Protein AF-X1BVT9-F1 (afdb_monomer_lite)

InterPro domains:
  IPR006099 Methylmalonyl-CoA mutase, alpha/beta chain, catalytic [PF01642] (1-110)
  IPR016176 Cobalamin (vitamin B12)-dependent enzyme, catalytic [SSF51703] (1-109)

pLDDT: mean 88.83, std 12.56, range [40.78, 98.69]

Radius of gyration: 24.63 Å; chains: 1; bounding box: 48×67×48 Å

Sequence (130 aa):
TEESVRLSLRTQQVIAFESGITDVVDPLGGSYYIEYLTSQLEKKALEYIEKIDKMGGITKAIETAFIQREIQNNAYNDQLKIENGVNSIIGVNKYCIDEECKVDTFKHDIGEEERIMVGLINNNRIELFL

Secondary structure (DSSP, 8-state):
-HHHHHHHHHHHHHHHHTS-TTSSS-TTTT-HHHHHHHHHHHHHHHHHHHHHHHTTHHHHHHHTTHHHHHHHHHHHHHHHHHHTTSS--BTTTBS---S-----PPPP-HHHHHHHHHHHHHHHHHTT--

Foldseek 3Di:
DVVVVVVVVVVVVCVVPPVCPPVDDPPCPPVPVVVVVVVVVVVVVVVVQVVQVVCVHDVSCVVVCVVVVVVVVVVVVVVVCPVVVVDDDDCPNPVPDPDDDDDDDDDDDPVVVVVVVVVVVVVVVVVVPD

Organism: NCBI:txid412755

Structure (mmCIF, N/CA/C/O backbone):
data_AF-X1BVT9-F1
#
_entry.id   AF-X1BVT9-F1
#
loop_
_atom_site.group_PDB
_atom_site.id
_atom_site.type_symbol
_atom_site.label_atom_id
_atom_site.label_alt_id
_atom_site.label_comp_id
_atom_site.label_asym_id
_atom_site.label_entity_id
_atom_site.label_seq_id
_atom_site.pdbx_PDB_ins_code
_atom_site.Cartn_x
_atom_site.Cartn_y
_atom_site.Cartn_z
_atom_site.occupancy
_atom_site.B_iso_or_equiv
_atom_site.auth_seq_id
_atom_site.auth_comp_id
_atom_site.auth_asym_id
_atom_site.auth_atom_id
_atom_site.pdbx_PDB_model_num
ATOM 1 N N . THR A 1 1 ? 21.386 4.399 -8.100 1.00 86.06 1 THR A N 1
ATOM 2 C CA . THR A 1 1 ? 22.325 5.219 -8.901 1.00 86.06 1 THR A CA 1
ATOM 3 C C . THR A 1 1 ? 21.546 6.004 -9.941 1.00 86.06 1 THR A C 1
ATOM 5 O O . THR A 1 1 ? 20.338 5.799 -10.041 1.00 86.06 1 THR A O 1
ATOM 8 N N . GLU A 1 2 ? 22.187 6.892 -10.710 1.00 86.62 2 GLU A N 1
ATOM 9 C CA . GLU A 1 2 ? 21.522 7.570 -11.839 1.00 86.62 2 GLU A CA 1
ATOM 10 C C . GLU A 1 2 ? 20.909 6.550 -12.816 1.00 86.62 2 GLU A C 1
ATOM 12 O O . GLU A 1 2 ? 19.792 6.733 -13.293 1.00 86.62 2 GLU A O 1
ATOM 17 N N . GLU A 1 3 ? 21.587 5.419 -13.033 1.00 89.06 3 GLU A N 1
ATOM 18 C CA . GLU A 1 3 ? 21.076 4.318 -13.852 1.00 89.06 3 GLU A CA 1
ATOM 19 C C . GLU A 1 3 ? 19.804 3.686 -13.275 1.00 89.06 3 GLU A C 1
ATOM 21 O O . GLU A 1 3 ? 18.837 3.502 -14.014 1.00 89.06 3 GLU A O 1
ATOM 26 N N . SER A 1 4 ? 19.746 3.415 -11.963 1.00 90.19 4 SER A N 1
ATOM 27 C CA . SER A 1 4 ? 18.526 2.891 -11.322 1.00 90.19 4 SER A CA 1
ATOM 28 C C . SER A 1 4 ? 17.352 3.866 -11.451 1.00 90.19 4 SER A C 1
ATOM 30 O O . SER A 1 4 ? 16.231 3.449 -11.731 1.00 90.19 4 SER A O 1
ATOM 32 N N . VAL A 1 5 ? 17.605 5.169 -11.276 1.00 91.12 5 VAL A N 1
ATOM 33 C CA . VAL A 1 5 ? 16.574 6.209 -11.434 1.00 91.12 5 VAL A CA 1
ATOM 34 C C . VAL A 1 5 ? 16.082 6.249 -12.878 1.00 91.12 5 VAL A C 1
ATOM 36 O O . VAL A 1 5 ? 14.875 6.262 -13.126 1.00 91.12 5 VAL A O 1
ATOM 39 N N . ARG A 1 6 ? 17.008 6.209 -13.841 1.00 93.62 6 ARG A N 1
ATOM 40 C CA . ARG A 1 6 ? 16.687 6.180 -15.269 1.00 93.62 6 ARG A CA 1
ATOM 41 C C . ARG A 1 6 ? 15.847 4.957 -15.629 1.00 93.62 6 ARG A C 1
ATOM 43 O O . ARG A 1 6 ? 14.866 5.114 -16.348 1.00 93.62 6 ARG A O 1
ATOM 50 N N . LEU A 1 7 ? 16.187 3.774 -15.114 1.00 95.38 7 LEU A N 1
ATOM 51 C CA . LEU A 1 7 ? 15.416 2.549 -15.333 1.00 95.38 7 LEU A CA 1
ATOM 52 C C . LEU A 1 7 ? 13.981 2.689 -14.808 1.00 95.38 7 LEU A C 1
ATOM 54 O O . LEU A 1 7 ? 13.038 2.454 -15.560 1.00 95.38 7 LEU A O 1
ATOM 58 N N . SER A 1 8 ? 13.807 3.154 -13.569 1.00 95.25 8 SER A N 1
ATOM 59 C CA . SER A 1 8 ? 12.480 3.398 -12.987 1.00 95.25 8 SER A CA 1
ATOM 60 C C . SER A 1 8 ? 11.649 4.386 -13.811 1.00 95.25 8 SER A C 1
ATOM 62 O O . SER A 1 8 ? 10.453 4.171 -14.012 1.00 95.25 8 SER A O 1
ATOM 64 N N . LEU A 1 9 ? 12.275 5.445 -14.338 1.00 97.56 9 LEU A N 1
ATOM 65 C CA . LEU A 1 9 ? 11.613 6.395 -15.237 1.00 97.56 9 LEU A CA 1
ATOM 66 C C . LEU A 1 9 ? 11.210 5.751 -16.568 1.00 97.56 9 LEU A C 1
ATOM 68 O O . LEU A 1 9 ? 10.110 6.013 -17.053 1.00 97.56 9 LEU A O 1
ATOM 72 N N . ARG A 1 10 ? 12.059 4.897 -17.157 1.00 97.62 10 ARG A N 1
ATOM 73 C CA . ARG A 1 10 ? 11.712 4.176 -18.394 1.00 97.62 10 ARG A CA 1
ATOM 74 C C . ARG A 1 10 ? 10.514 3.257 -18.194 1.00 97.62 10 ARG A C 1
ATOM 76 O O . ARG A 1 10 ? 9.637 3.262 -19.049 1.00 97.62 10 ARG A O 1
ATOM 83 N N . THR A 1 11 ? 10.411 2.566 -17.060 1.00 97.81 11 THR A N 1
ATOM 84 C CA . THR A 1 11 ? 9.227 1.748 -16.745 1.00 97.81 11 THR A CA 1
ATOM 85 C C . THR A 1 11 ? 7.937 2.568 -16.819 1.00 97.81 11 THR A C 1
ATOM 87 O O . THR A 1 11 ? 6.977 2.146 -17.458 1.00 97.81 11 THR A O 1
ATOM 90 N N . GLN A 1 12 ? 7.923 3.770 -16.234 1.00 97.31 12 GLN A N 1
ATOM 91 C CA . GLN A 1 12 ? 6.750 4.651 -16.282 1.00 97.31 12 GLN A CA 1
ATOM 92 C C . GLN A 1 12 ? 6.446 5.143 -17.702 1.00 97.31 12 GLN A C 1
ATOM 94 O O . GLN A 1 12 ? 5.286 5.218 -18.094 1.00 97.31 12 GLN A O 1
ATOM 99 N N . GLN A 1 13 ? 7.475 5.447 -18.496 1.00 97.50 13 GLN A N 1
ATOM 100 C CA . GLN A 1 13 ? 7.301 5.902 -19.878 1.00 97.50 13 GLN A CA 1
ATOM 101 C C . GLN A 1 13 ? 6.760 4.809 -20.797 1.00 97.50 13 GLN A C 1
ATOM 103 O O . GLN A 1 13 ? 5.884 5.095 -21.607 1.00 97.50 13 GLN A O 1
ATOM 108 N N . VAL A 1 14 ? 7.228 3.569 -20.645 1.00 97.94 14 VAL A N 1
ATOM 109 C CA . VAL A 1 14 ? 6.693 2.423 -21.393 1.00 97.94 14 VAL A CA 1
ATOM 110 C C . VAL A 1 14 ? 5.213 2.231 -21.061 1.00 97.94 14 VAL A C 1
ATOM 112 O O . VAL A 1 14 ? 4.386 2.112 -21.963 1.00 97.94 14 VAL A O 1
ATOM 115 N N . ILE A 1 15 ? 4.842 2.287 -19.775 1.00 96.69 15 ILE A N 1
ATOM 116 C CA . ILE A 1 15 ? 3.429 2.231 -19.373 1.00 96.69 15 ILE A CA 1
ATOM 117 C C . ILE A 1 15 ? 2.645 3.390 -20.009 1.00 96.69 15 ILE A C 1
ATOM 119 O O . ILE A 1 15 ? 1.590 3.159 -20.591 1.00 96.69 15 ILE A O 1
ATOM 123 N N . ALA A 1 16 ? 3.161 4.616 -19.953 1.00 95.88 16 ALA A N 1
ATOM 124 C CA . ALA A 1 16 ? 2.435 5.800 -20.406 1.00 95.88 16 ALA A CA 1
ATOM 125 C C . ALA A 1 16 ? 2.267 5.904 -21.932 1.00 95.88 16 ALA A C 1
ATOM 127 O O . ALA A 1 16 ? 1.219 6.366 -22.382 1.00 95.88 16 ALA A O 1
ATOM 128 N N . PHE A 1 17 ? 3.284 5.519 -22.709 1.00 96.75 17 PHE A N 1
ATOM 129 C CA . PHE A 1 17 ? 3.354 5.804 -24.149 1.00 96.75 17 PHE A CA 1
ATOM 130 C C . PHE A 1 17 ? 3.326 4.565 -25.046 1.00 96.75 17 PHE A C 1
ATOM 132 O O . PHE A 1 17 ? 3.031 4.700 -26.229 1.00 96.75 17 PHE A O 1
ATOM 139 N N . GLU A 1 18 ? 3.632 3.376 -24.520 1.00 96.38 18 GLU A N 1
ATOM 140 C CA . GLU A 1 18 ? 3.737 2.155 -25.334 1.00 96.38 18 GLU A CA 1
ATOM 141 C C . GLU A 1 18 ? 2.666 1.112 -24.990 1.00 96.38 18 GLU A C 1
ATOM 143 O O . GLU A 1 18 ? 2.315 0.300 -25.842 1.00 96.38 18 GLU A O 1
ATOM 148 N N . SER A 1 19 ? 2.118 1.122 -23.769 1.00 95.69 19 SER A N 1
ATOM 149 C CA . SER A 1 19 ? 1.167 0.085 -23.335 1.00 95.69 19 SER A CA 1
ATOM 150 C C . SER A 1 19 ? -0.275 0.273 -23.832 1.00 95.69 19 SER A C 1
ATOM 152 O O . SER A 1 19 ? -1.056 -0.6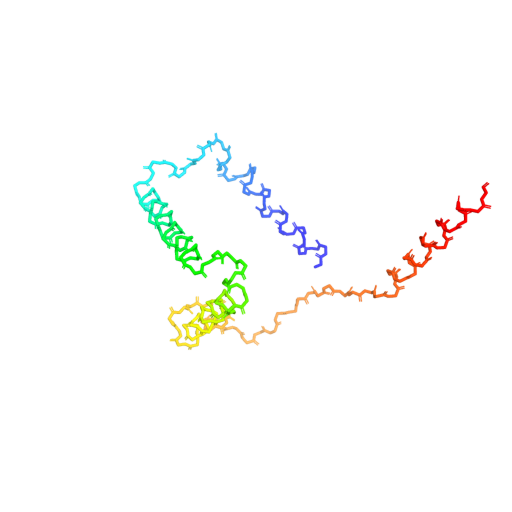74 -23.775 1.00 95.69 19 SER A O 1
ATOM 154 N N . GLY A 1 20 ? -0.648 1.483 -24.273 1.00 93.69 20 GLY A N 1
ATOM 155 C CA . GLY A 1 20 ? -2.023 1.841 -24.663 1.00 93.69 20 GLY A CA 1
ATOM 156 C C . GLY A 1 20 ? -3.016 1.972 -23.497 1.00 93.69 20 GLY A C 1
ATOM 157 O O . GLY A 1 20 ? -4.181 2.295 -23.708 1.00 93.69 20 GLY A O 1
ATOM 158 N N . ILE A 1 21 ? -2.585 1.758 -22.243 1.00 95.19 21 ILE A N 1
ATOM 159 C CA . ILE A 1 21 ? -3.473 1.822 -21.066 1.00 95.19 21 ILE A CA 1
ATOM 160 C C . ILE A 1 21 ? -4.051 3.226 -20.818 1.00 95.19 21 ILE A C 1
ATOM 162 O O . ILE A 1 21 ? -5.057 3.372 -20.132 1.00 95.19 21 ILE A O 1
ATOM 166 N N . THR A 1 22 ? -3.405 4.258 -21.359 1.00 95.50 22 THR A N 1
ATOM 167 C CA . THR A 1 22 ? -3.769 5.672 -21.207 1.00 95.50 22 THR A CA 1
ATOM 168 C C . THR A 1 22 ? -4.794 6.149 -22.239 1.00 95.50 22 THR A C 1
ATOM 170 O O . THR A 1 22 ? -5.302 7.262 -22.104 1.00 95.50 22 THR A O 1
ATOM 173 N N . ASP A 1 23 ? -5.142 5.319 -23.229 1.00 96.38 23 ASP A N 1
ATOM 174 C CA . ASP A 1 23 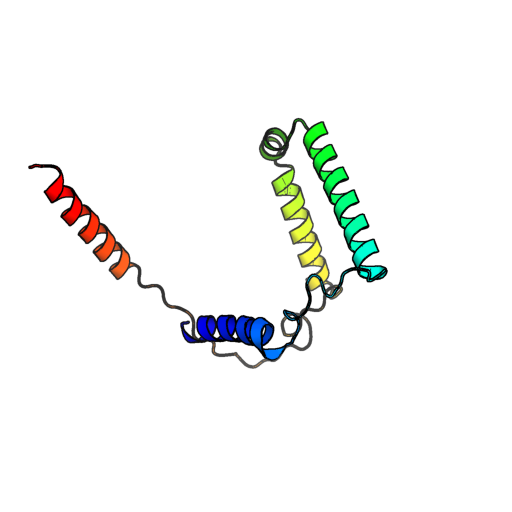? -6.073 5.678 -24.309 1.00 96.38 23 ASP A CA 1
ATOM 175 C C . ASP A 1 23 ? -7.537 5.750 -23.837 1.00 96.38 23 ASP A C 1
ATOM 177 O O . ASP A 1 23 ? -8.380 6.375 -24.486 1.00 96.38 23 ASP A O 1
ATOM 181 N N . VAL A 1 24 ? -7.855 5.114 -22.704 1.00 95.38 24 VAL A N 1
ATOM 182 C CA . VAL A 1 24 ? -9.200 5.057 -22.118 1.00 95.38 24 VAL A CA 1
ATOM 183 C C . VAL A 1 24 ? -9.133 5.389 -20.630 1.00 95.38 24 VAL A C 1
ATOM 185 O O . VAL A 1 24 ? -8.234 4.953 -19.914 1.00 95.38 24 VAL A O 1
ATOM 188 N N . VAL A 1 25 ? -10.115 6.152 -20.151 1.00 94.19 25 VAL A N 1
ATOM 189 C CA . VAL A 1 25 ? -10.272 6.440 -18.721 1.00 94.19 25 VAL A CA 1
ATOM 190 C C . VAL A 1 25 ? -10.882 5.227 -18.022 1.00 94.19 25 VAL A C 1
ATOM 192 O O . VAL A 1 25 ? -11.913 4.731 -18.459 1.00 94.19 25 VAL A O 1
ATOM 195 N N . ASP A 1 26 ? -10.252 4.796 -16.928 1.00 95.94 26 ASP A N 1
ATOM 196 C CA . ASP A 1 26 ? -10.647 3.636 -16.117 1.00 95.94 26 ASP A CA 1
ATOM 197 C C . ASP A 1 26 ? -10.874 2.343 -16.933 1.00 95.94 26 ASP A C 1
ATOM 199 O O . ASP A 1 26 ? -11.991 1.835 -17.035 1.00 95.94 26 ASP A O 1
ATOM 203 N N . PRO A 1 27 ? -9.808 1.766 -17.519 1.00 94.88 27 PRO A N 1
ATOM 204 C CA . PRO A 1 27 ? -9.915 0.575 -18.365 1.00 94.88 27 PRO A CA 1
ATOM 205 C C . PRO A 1 27 ? -10.392 -0.682 -17.616 1.00 94.88 27 PRO A C 1
ATOM 207 O O . PRO A 1 27 ? -10.694 -1.691 -18.252 1.00 94.88 27 PRO A O 1
ATOM 210 N N . LEU A 1 28 ? -10.432 -0.651 -16.278 1.00 96.38 28 LEU A N 1
ATOM 211 C CA . LEU A 1 28 ? -10.915 -1.752 -15.443 1.00 96.38 28 LEU A CA 1
ATOM 212 C C . LEU A 1 28 ? -12.376 -1.569 -15.000 1.00 96.38 28 LEU A C 1
ATOM 214 O O . LEU A 1 28 ? -12.954 -2.515 -14.455 1.00 96.38 28 LEU A O 1
ATOM 218 N N . GLY A 1 29 ? -12.967 -0.397 -15.248 1.00 94.88 29 GLY A N 1
ATOM 219 C CA . GLY A 1 29 ? -14.342 -0.072 -14.885 1.00 94.88 29 GLY A CA 1
ATOM 220 C C . GLY A 1 29 ? -15.352 -1.037 -15.507 1.00 94.88 29 GLY A C 1
ATOM 221 O O . GLY A 1 29 ? -15.235 -1.454 -16.664 1.00 94.88 29 GLY A O 1
ATOM 222 N N . GLY A 1 30 ? -16.346 -1.442 -14.718 1.00 95.12 30 GLY A N 1
ATOM 223 C CA . GLY A 1 30 ? -17.358 -2.419 -15.129 1.00 95.12 30 GLY A CA 1
ATOM 224 C C . GLY A 1 30 ? -16.898 -3.883 -15.092 1.00 95.12 30 GLY A C 1
ATOM 225 O O . GLY A 1 30 ? -17.717 -4.784 -15.299 1.00 95.12 30 GLY A O 1
ATOM 226 N N . SER A 1 31 ? -15.628 -4.166 -14.782 1.00 98.12 31 SER A N 1
ATOM 227 C CA . SER A 1 31 ? -15.178 -5.529 -14.488 1.00 98.12 31 SER A CA 1
ATOM 228 C C . SER A 1 31 ? -15.849 -6.038 -13.217 1.00 98.12 31 SER A C 1
ATOM 230 O O . SER A 1 31 ? -15.526 -5.595 -12.120 1.00 98.12 31 SER A O 1
ATOM 232 N N . TYR A 1 32 ? -16.735 -7.030 -13.342 1.00 97.69 32 TYR A N 1
ATOM 233 C CA . TYR A 1 32 ? -17.473 -7.587 -12.201 1.00 97.69 32 TYR A CA 1
ATOM 234 C C . TYR A 1 32 ? -16.572 -7.941 -11.005 1.00 97.69 32 TYR A C 1
ATOM 236 O O . TYR A 1 32 ? -16.923 -7.678 -9.857 1.00 97.69 32 TYR A O 1
ATOM 244 N N . TYR A 1 33 ? -15.397 -8.521 -11.268 1.00 98.19 33 TYR A N 1
ATOM 245 C CA . TYR A 1 33 ? -14.466 -8.910 -10.212 1.00 98.19 33 TYR A CA 1
ATOM 246 C C . TYR A 1 33 ? -13.799 -7.706 -9.542 1.00 98.19 33 TYR A C 1
ATOM 248 O O . TYR A 1 33 ? -13.734 -7.661 -8.315 1.00 98.19 33 TYR A O 1
ATOM 256 N N . ILE A 1 34 ? -13.326 -6.730 -10.324 1.00 98.06 34 ILE A N 1
ATOM 257 C CA . ILE A 1 34 ? -12.672 -5.537 -9.771 1.00 98.06 34 ILE A CA 1
ATOM 258 C C . ILE A 1 34 ? -13.687 -4.683 -9.020 1.00 98.06 34 ILE A C 1
ATOM 260 O O . ILE A 1 34 ? -13.413 -4.302 -7.891 1.00 98.06 34 ILE A O 1
ATOM 264 N N . GLU A 1 35 ? -14.883 -4.482 -9.571 1.00 98.19 35 GLU A N 1
ATOM 265 C CA . GLU A 1 35 ? -15.969 -3.757 -8.902 1.00 98.19 35 GLU A CA 1
ATOM 266 C C . GLU A 1 35 ? -16.340 -4.409 -7.565 1.00 98.19 35 GLU A C 1
ATOM 268 O O . GLU A 1 35 ? -16.420 -3.741 -6.532 1.00 98.19 35 GLU A O 1
ATOM 273 N N . TYR A 1 36 ? -16.479 -5.739 -7.547 1.00 98.25 36 TYR A N 1
ATOM 274 C CA . TYR A 1 36 ? -16.721 -6.477 -6.311 1.00 98.25 36 TYR A CA 1
ATOM 275 C C . TYR A 1 36 ? -15.601 -6.258 -5.284 1.00 98.25 36 TYR A C 1
ATOM 277 O O . TYR A 1 36 ? -15.886 -5.968 -4.119 1.00 98.25 36 TYR A O 1
ATOM 285 N N . LEU A 1 37 ? -14.334 -6.375 -5.695 1.00 98.38 37 LEU A N 1
ATOM 286 C CA . LEU A 1 37 ? -13.194 -6.143 -4.806 1.00 98.38 37 LEU A CA 1
ATOM 287 C C . LEU A 1 37 ? -13.149 -4.701 -4.290 1.00 98.38 37 LEU A C 1
ATOM 289 O O . LEU A 1 37 ? -12.897 -4.505 -3.100 1.00 98.38 37 LEU A O 1
ATOM 293 N N . THR A 1 38 ? -13.443 -3.718 -5.142 1.00 98.19 38 THR A N 1
ATOM 294 C CA . THR A 1 38 ? -13.525 -2.300 -4.779 1.00 98.19 38 THR A CA 1
ATOM 295 C C . THR A 1 38 ? -14.580 -2.082 -3.699 1.00 98.19 38 THR A C 1
ATOM 297 O O . THR A 1 38 ?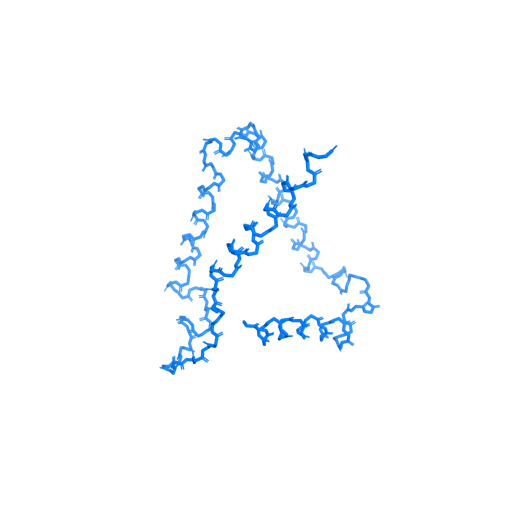 -14.261 -1.534 -2.643 1.00 98.19 38 THR A O 1
ATOM 300 N N . SER A 1 39 ? -15.799 -2.606 -3.880 1.00 98.38 39 SER A N 1
ATOM 301 C CA . SER A 1 39 ? -16.853 -2.504 -2.860 1.00 98.38 39 SER A CA 1
ATOM 302 C C . SER A 1 39 ? -16.486 -3.216 -1.552 1.00 98.38 39 SER A C 1
ATOM 304 O O . SER A 1 39 ? -16.804 -2.734 -0.463 1.00 98.38 39 SER A O 1
ATOM 306 N N . GLN A 1 40 ? -15.811 -4.371 -1.616 1.00 98.56 40 GLN A N 1
ATOM 307 C CA . GLN A 1 40 ? -15.358 -5.065 -0.404 1.00 98.56 40 GLN A CA 1
ATOM 308 C C . GLN A 1 40 ? -14.266 -4.287 0.338 1.00 98.56 40 GLN A C 1
ATOM 310 O O . GLN A 1 40 ? -14.264 -4.273 1.572 1.00 98.56 40 GLN A O 1
ATOM 315 N N . LEU A 1 41 ? -13.337 -3.664 -0.389 1.00 98.38 41 LEU A N 1
ATOM 316 C CA . LEU A 1 41 ? -12.281 -2.843 0.193 1.00 98.38 41 LEU A CA 1
ATOM 317 C C . LEU A 1 41 ? -12.869 -1.598 0.866 1.00 98.38 41 LEU A C 1
ATOM 319 O O . LEU A 1 41 ? -12.538 -1.334 2.020 1.00 98.38 41 LEU A O 1
ATOM 323 N N . GLU A 1 42 ? -13.777 -0.894 0.185 1.00 98.56 42 GLU A N 1
ATOM 324 C CA . GLU A 1 42 ? -14.487 0.272 0.724 1.00 98.56 42 GLU A CA 1
ATOM 325 C C . GLU A 1 42 ? -15.221 -0.079 2.021 1.00 98.56 42 GLU A C 1
ATOM 327 O O . GLU A 1 42 ? -15.004 0.562 3.051 1.00 98.56 42 GLU A O 1
ATOM 332 N N . LYS A 1 43 ? -16.026 -1.149 2.006 1.00 98.69 43 LYS A N 1
ATOM 333 C CA . LYS A 1 43 ? -16.764 -1.607 3.188 1.00 98.69 43 LYS A CA 1
ATOM 334 C C . LYS A 1 43 ? -15.833 -1.846 4.379 1.00 98.69 43 LYS A C 1
ATOM 336 O O . LYS A 1 43 ? -16.092 -1.350 5.472 1.00 98.69 43 LYS A O 1
ATOM 341 N N . LYS A 1 44 ? -14.735 -2.578 4.170 1.00 98.38 44 LYS A N 1
ATOM 342 C CA . LYS A 1 44 ? -13.761 -2.877 5.232 1.00 98.38 44 LYS A CA 1
ATOM 343 C C . LYS A 1 44 ? -13.043 -1.625 5.729 1.00 98.38 44 LYS A C 1
ATOM 345 O O . LYS A 1 44 ? -12.789 -1.511 6.925 1.00 98.38 44 LYS A O 1
ATOM 350 N N . ALA A 1 45 ? -12.714 -0.693 4.836 1.00 98.31 45 ALA A N 1
ATOM 351 C CA . ALA A 1 45 ? -12.095 0.571 5.213 1.00 98.31 45 ALA A CA 1
ATOM 352 C C . ALA A 1 45 ? -13.036 1.404 6.097 1.00 98.31 45 ALA A C 1
ATOM 354 O O . ALA A 1 45 ? -12.611 1.879 7.149 1.00 98.31 45 ALA A O 1
ATOM 355 N N . LEU A 1 46 ? -14.318 1.510 5.730 1.00 98.38 46 LEU A N 1
ATOM 356 C CA . LEU A 1 46 ? -15.332 2.210 6.525 1.00 98.38 46 LEU A CA 1
ATOM 357 C C . LEU A 1 46 ? -15.549 1.555 7.894 1.00 98.38 46 LEU A C 1
ATOM 359 O O . LEU A 1 46 ? -15.534 2.249 8.908 1.00 98.38 46 LEU A O 1
ATOM 363 N N . GLU A 1 47 ? -15.660 0.225 7.953 1.00 98.25 47 GLU A N 1
ATOM 364 C CA . GLU A 1 47 ? -15.736 -0.517 9.222 1.00 98.25 47 GLU A CA 1
ATOM 365 C C . GLU A 1 47 ? -14.528 -0.221 10.130 1.00 98.25 47 GLU A C 1
ATOM 367 O O . GLU A 1 47 ? -14.664 -0.092 11.352 1.00 98.25 47 GLU A O 1
ATOM 372 N N . TYR A 1 48 ? -13.338 -0.091 9.541 1.00 96.25 48 TYR A N 1
ATOM 373 C CA . TYR A 1 48 ? -12.114 0.212 10.275 1.00 96.25 48 TYR A CA 1
ATOM 374 C C . TYR A 1 48 ? -12.062 1.668 10.761 1.00 96.25 48 TYR A C 1
ATOM 376 O O . TYR A 1 48 ? -11.635 1.919 11.890 1.00 96.25 48 TYR A O 1
ATOM 384 N N . ILE A 1 49 ? -12.540 2.618 9.952 1.00 97.12 49 ILE A N 1
ATOM 385 C CA . ILE A 1 49 ? -12.704 4.023 10.354 1.00 97.12 49 ILE A CA 1
ATOM 386 C C . ILE A 1 49 ? -13.678 4.114 11.532 1.00 97.12 49 ILE A C 1
ATOM 388 O O . ILE A 1 49 ? -13.326 4.668 12.571 1.00 97.12 49 ILE A O 1
ATOM 392 N N . GLU A 1 50 ? -14.843 3.467 11.444 1.00 97.94 50 GLU A N 1
ATOM 393 C CA . GLU A 1 50 ? -15.807 3.441 12.547 1.00 97.94 50 GLU A CA 1
ATOM 394 C C . GLU A 1 50 ? -15.229 2.831 13.829 1.00 97.94 50 GLU A C 1
ATOM 396 O O . GLU A 1 50 ? -15.550 3.271 14.935 1.00 97.94 50 GLU A O 1
ATOM 401 N N . LYS A 1 51 ? -14.401 1.786 13.707 1.00 96.56 51 LYS A N 1
ATOM 402 C CA . LYS A 1 51 ? -13.704 1.185 14.852 1.00 96.56 51 LYS A CA 1
ATOM 403 C C . LYS A 1 51 ? -12.807 2.217 15.535 1.00 96.56 51 LYS A C 1
ATOM 405 O O . LYS A 1 51 ? -12.849 2.320 16.758 1.00 96.56 51 LYS A O 1
ATOM 410 N N . ILE A 1 52 ? -12.035 2.985 14.765 1.00 96.56 52 ILE A N 1
ATOM 411 C CA . ILE A 1 52 ? -11.170 4.049 15.294 1.00 96.56 52 ILE A CA 1
ATOM 412 C C . ILE A 1 52 ? -12.008 5.156 15.946 1.00 96.56 52 ILE A C 1
ATOM 414 O O . ILE A 1 52 ? -11.686 5.594 17.052 1.00 96.56 52 ILE A O 1
ATOM 418 N N . ASP A 1 53 ? -13.113 5.563 15.328 1.00 97.25 53 ASP A N 1
ATOM 419 C CA . ASP A 1 53 ? -13.997 6.589 15.888 1.00 97.25 53 ASP A CA 1
ATOM 420 C C . ASP A 1 53 ? -14.606 6.146 17.225 1.00 97.25 53 ASP A C 1
ATOM 422 O O . ASP A 1 53 ? -14.573 6.894 18.205 1.00 97.25 53 ASP A O 1
ATOM 426 N N . LYS A 1 54 ? -15.052 4.886 17.326 1.00 96.75 54 LYS A N 1
ATOM 427 C CA . LYS A 1 54 ? -15.548 4.279 18.580 1.00 96.75 54 LYS A CA 1
ATOM 428 C C . LYS A 1 54 ? -14.477 4.210 19.678 1.00 96.75 54 LYS A C 1
ATOM 430 O O . LYS A 1 54 ? -14.822 4.176 20.856 1.00 96.75 54 LYS A O 1
ATOM 435 N N . MET A 1 55 ? -13.192 4.216 19.318 1.00 94.19 55 MET A N 1
ATOM 436 C CA . MET A 1 55 ? -12.066 4.275 20.261 1.00 94.19 55 MET A CA 1
ATOM 437 C C . MET A 1 55 ? -11.747 5.700 20.746 1.00 94.19 55 MET A C 1
ATOM 439 O O . MET A 1 55 ? -10.836 5.871 21.557 1.00 94.19 55 MET A O 1
ATOM 443 N N . GLY A 1 56 ? -12.483 6.716 20.283 1.00 95.06 56 GLY A N 1
ATOM 444 C CA . GLY A 1 56 ? -12.221 8.126 20.584 1.00 95.06 56 GLY A CA 1
ATOM 445 C C . GLY A 1 56 ? -11.412 8.845 19.501 1.00 95.06 56 GLY A C 1
ATOM 446 O O . GLY A 1 56 ? -10.787 9.867 19.785 1.00 95.06 56 GLY A O 1
ATOM 447 N N . GLY A 1 57 ? -11.406 8.311 18.276 1.00 96.25 57 GLY A N 1
ATOM 448 C CA . GLY A 1 57 ? -10.739 8.893 17.115 1.00 96.25 57 GLY A CA 1
ATOM 449 C C . GLY A 1 57 ? -9.248 8.559 17.012 1.00 96.25 57 GLY A C 1
ATOM 450 O O . GLY A 1 57 ? -8.651 7.901 17.871 1.00 96.25 57 GLY A O 1
ATOM 451 N N . ILE A 1 58 ? -8.624 9.040 15.931 1.00 95.25 58 ILE A N 1
ATOM 452 C CA . ILE A 1 58 ? -7.242 8.688 15.569 1.00 95.25 58 ILE A CA 1
ATOM 453 C C . ILE A 1 58 ? -6.217 9.081 16.640 1.00 95.25 58 ILE A C 1
ATOM 455 O O . ILE A 1 58 ? -5.310 8.304 16.931 1.00 95.25 58 ILE A O 1
ATOM 459 N N . THR A 1 59 ? -6.388 10.236 17.291 1.00 96.19 59 THR A N 1
ATOM 460 C CA . THR A 1 59 ? -5.497 10.680 18.373 1.00 96.19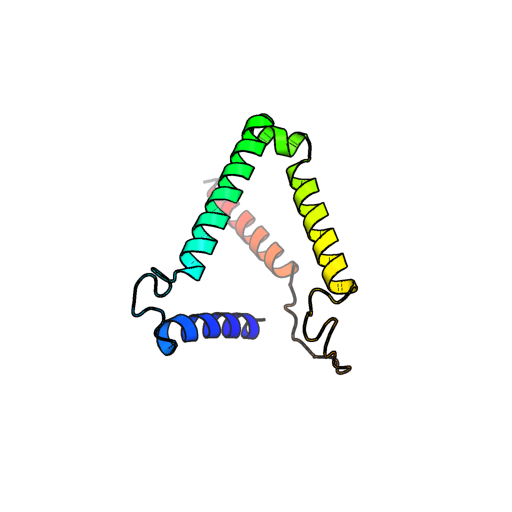 59 THR A CA 1
ATOM 461 C C . THR A 1 59 ? -5.479 9.660 19.506 1.00 96.19 59 THR A C 1
ATOM 463 O O . THR A 1 59 ? -4.407 9.245 19.947 1.00 96.19 59 THR A O 1
ATOM 466 N N . LYS A 1 60 ? -6.656 9.170 19.923 1.00 96.44 60 LYS A N 1
ATOM 467 C CA . LYS A 1 60 ? -6.743 8.188 21.006 1.00 96.44 60 LYS A CA 1
ATOM 468 C C . LYS A 1 60 ? -6.195 6.824 20.598 1.00 96.44 60 LYS A C 1
ATOM 470 O O . LYS A 1 60 ? -5.537 6.151 21.396 1.00 96.44 60 LYS A O 1
ATOM 475 N N . ALA A 1 61 ? -6.414 6.428 19.347 1.00 95.38 61 ALA A N 1
ATOM 476 C CA . ALA A 1 61 ? -5.836 5.213 18.783 1.00 95.38 61 ALA A CA 1
ATOM 477 C C . ALA A 1 61 ? -4.293 5.254 18.756 1.00 95.38 61 ALA A C 1
ATOM 479 O O . ALA A 1 61 ? -3.650 4.235 19.005 1.00 95.38 61 ALA A O 1
ATOM 480 N N . ILE A 1 62 ? -3.688 6.421 18.517 1.00 94.50 62 ILE A N 1
ATOM 481 C CA . ILE A 1 62 ? -2.229 6.602 18.584 1.00 94.50 62 ILE A CA 1
ATOM 482 C C . ILE A 1 62 ? -1.736 6.565 20.037 1.00 94.50 62 ILE A C 1
ATOM 484 O O . ILE A 1 62 ? -0.786 5.843 20.331 1.00 94.50 62 ILE A O 1
ATOM 488 N N . GLU A 1 63 ? -2.389 7.283 20.957 1.00 95.75 63 GLU A N 1
ATOM 489 C CA . GLU A 1 63 ? -2.023 7.291 22.387 1.00 95.75 63 GLU A CA 1
ATOM 490 C C . GLU A 1 63 ? -2.051 5.891 23.013 1.00 95.75 63 GLU A C 1
ATOM 492 O O . GLU A 1 63 ? -1.218 5.549 23.849 1.00 95.75 63 GLU A O 1
ATOM 497 N N . THR A 1 64 ? -3.017 5.069 22.603 1.00 95.88 64 THR A N 1
ATOM 498 C CA . THR A 1 64 ? -3.169 3.680 23.068 1.00 95.88 64 THR A CA 1
ATOM 499 C C . THR A 1 64 ? -2.269 2.690 22.319 1.00 95.88 64 THR A C 1
ATOM 501 O O . THR A 1 64 ? -2.343 1.481 22.561 1.00 95.88 64 THR A O 1
ATOM 504 N N . ALA A 1 65 ? -1.409 3.187 21.423 1.00 95.81 65 ALA A N 1
ATOM 505 C CA . ALA A 1 65 ? -0.533 2.412 20.548 1.00 95.81 65 ALA A CA 1
ATOM 506 C C . ALA A 1 65 ? -1.276 1.363 19.697 1.00 95.81 65 ALA A C 1
ATOM 508 O O . ALA A 1 65 ? -0.706 0.337 19.317 1.00 95.81 65 ALA A O 1
ATOM 509 N N . PHE A 1 66 ? -2.563 1.589 19.418 1.00 96.19 66 PHE A N 1
ATOM 510 C CA . PHE A 1 66 ? -3.386 0.664 18.647 1.00 96.19 66 PHE A CA 1
ATOM 511 C C . PHE A 1 66 ? -2.884 0.560 17.203 1.00 96.19 66 PHE A C 1
ATOM 513 O O . PHE A 1 66 ? -2.644 -0.543 16.721 1.00 96.19 66 PHE A O 1
ATOM 520 N N . ILE A 1 67 ? -2.640 1.698 16.543 1.00 95.00 67 ILE A N 1
ATOM 521 C CA . ILE A 1 67 ? -2.182 1.734 15.144 1.00 95.00 67 ILE A CA 1
ATOM 522 C C . ILE A 1 67 ? -0.820 1.050 14.988 1.00 95.00 67 ILE A C 1
ATOM 524 O O . ILE A 1 67 ? -0.633 0.223 14.097 1.00 95.00 67 ILE A O 1
ATOM 528 N N . GLN A 1 68 ? 0.121 1.350 15.885 1.00 96.06 68 GLN A N 1
ATOM 529 C CA . GLN A 1 68 ? 1.456 0.757 15.877 1.00 96.06 68 GLN A CA 1
ATOM 530 C C . GLN A 1 68 ? 1.384 -0.762 16.046 1.00 96.06 68 GLN A C 1
ATOM 532 O O . GLN A 1 68 ? 2.064 -1.490 15.324 1.00 96.06 68 GLN A O 1
ATOM 537 N N . ARG A 1 69 ? 0.531 -1.243 16.958 1.00 97.06 69 ARG A N 1
ATOM 538 C CA . ARG A 1 69 ? 0.344 -2.677 17.192 1.00 97.06 69 ARG A CA 1
ATOM 539 C C . ARG A 1 69 ? -0.249 -3.385 15.978 1.00 97.06 69 ARG A C 1
ATOM 541 O O . ARG A 1 69 ? 0.219 -4.463 15.639 1.00 97.06 69 ARG A O 1
ATOM 548 N N . GLU A 1 70 ? -1.231 -2.789 15.305 1.00 96.12 70 GLU A N 1
ATOM 549 C CA . GLU A 1 70 ? -1.827 -3.376 14.095 1.00 96.12 70 GLU A CA 1
ATOM 550 C C . GLU A 1 70 ? -0.790 -3.517 12.970 1.00 96.12 70 GLU A C 1
ATOM 552 O O . GLU A 1 70 ? -0.690 -4.580 12.356 1.00 96.12 70 GLU A O 1
ATOM 557 N N . ILE A 1 71 ? 0.049 -2.495 12.754 1.00 96.31 71 ILE A N 1
ATOM 558 C CA . ILE A 1 71 ? 1.141 -2.546 11.766 1.00 96.31 71 ILE A CA 1
ATOM 559 C C . ILE A 1 71 ? 2.151 -3.642 12.130 1.00 96.31 71 ILE A C 1
ATOM 561 O O . ILE A 1 71 ? 2.514 -4.451 11.276 1.00 96.31 71 ILE A O 1
ATOM 565 N N . GLN A 1 72 ? 2.586 -3.695 13.393 1.00 97.56 72 GLN A N 1
ATOM 566 C CA . GLN A 1 72 ? 3.549 -4.693 13.872 1.00 97.56 72 GLN A CA 1
ATOM 567 C C . GLN A 1 72 ? 3.007 -6.117 13.747 1.00 97.56 72 GLN A C 1
ATOM 569 O O . GLN A 1 72 ? 3.709 -6.998 13.255 1.00 97.56 72 GLN A O 1
ATOM 574 N N . ASN A 1 73 ? 1.752 -6.336 14.141 1.00 97.44 73 ASN A N 1
ATOM 575 C CA . ASN A 1 73 ? 1.094 -7.632 14.021 1.00 97.44 73 ASN A CA 1
ATOM 576 C C . ASN A 1 73 ? 1.004 -8.068 12.556 1.00 97.44 73 ASN A C 1
ATOM 578 O O . ASN A 1 73 ? 1.289 -9.226 12.249 1.00 97.44 73 ASN A O 1
ATOM 582 N N . ASN A 1 74 ? 0.635 -7.160 11.643 1.00 96.94 74 ASN A N 1
ATOM 583 C CA . ASN A 1 74 ? 0.556 -7.499 10.226 1.00 96.94 74 ASN A CA 1
ATOM 584 C C . ASN A 1 74 ? 1.938 -7.815 9.636 1.00 96.94 74 ASN A C 1
ATOM 586 O O . ASN A 1 74 ? 2.096 -8.844 8.987 1.00 96.94 74 ASN A O 1
ATOM 590 N N . ALA A 1 75 ? 2.950 -6.997 9.938 1.00 97.00 75 ALA A N 1
ATOM 591 C CA . ALA A 1 75 ? 4.325 -7.237 9.502 1.00 97.00 75 ALA A CA 1
ATOM 592 C C . ALA A 1 75 ? 4.869 -8.580 10.018 1.00 97.00 75 ALA A C 1
ATOM 594 O O . ALA A 1 75 ? 5.463 -9.338 9.255 1.00 97.00 75 ALA A O 1
ATOM 595 N N . TYR A 1 76 ? 4.619 -8.910 11.290 1.00 97.75 76 TYR A N 1
ATOM 596 C CA . TYR A 1 76 ? 5.021 -10.192 11.871 1.00 97.75 76 TYR A CA 1
ATOM 597 C C . TYR A 1 76 ? 4.320 -11.377 11.194 1.00 97.75 76 TYR A C 1
ATOM 599 O O . TYR A 1 76 ? 4.963 -12.365 10.841 1.00 97.75 76 TYR A O 1
ATOM 607 N N . ASN A 1 77 ? 3.012 -11.270 10.950 1.00 97.25 77 ASN A N 1
ATOM 608 C CA . ASN A 1 77 ? 2.261 -12.307 10.246 1.00 97.25 77 ASN A CA 1
ATOM 609 C C . ASN A 1 77 ? 2.747 -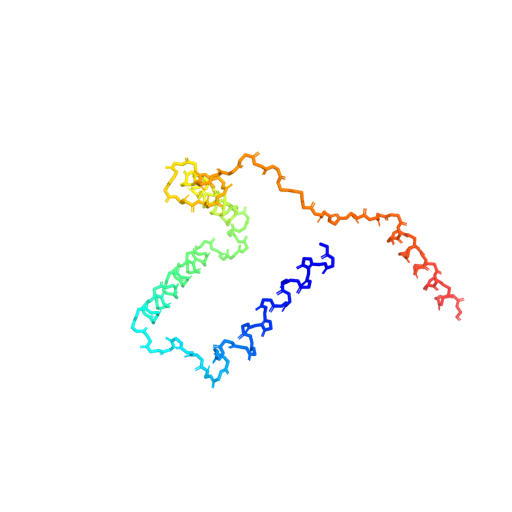12.498 8.804 1.00 97.25 77 ASN A C 1
ATOM 611 O O . ASN A 1 77 ? 2.821 -13.631 8.330 1.00 97.25 77 ASN A O 1
ATOM 615 N N . ASP A 1 78 ? 3.072 -11.419 8.097 1.00 95.69 78 ASP A N 1
ATOM 616 C CA . ASP A 1 78 ? 3.590 -11.501 6.732 1.00 95.69 78 ASP A CA 1
ATOM 617 C C . ASP A 1 78 ? 4.994 -12.113 6.699 1.00 95.69 78 ASP A C 1
ATOM 619 O O . ASP A 1 78 ? 5.251 -12.983 5.864 1.00 95.69 78 ASP A O 1
ATOM 623 N N . GLN A 1 79 ? 5.851 -11.773 7.665 1.00 95.19 79 GLN A N 1
ATOM 624 C CA . GLN A 1 79 ? 7.148 -12.422 7.853 1.00 95.19 79 GLN A CA 1
ATOM 625 C C . GLN A 1 79 ? 6.990 -13.935 8.072 1.00 95.19 79 GLN A C 1
ATOM 627 O O . GLN A 1 79 ? 7.610 -14.727 7.362 1.00 95.19 79 GLN A O 1
ATOM 632 N N . LEU A 1 80 ? 6.082 -14.353 8.962 1.00 96.81 80 LEU A N 1
ATOM 633 C CA . LEU A 1 80 ? 5.787 -15.773 9.182 1.00 96.81 80 LEU A CA 1
ATOM 634 C C . LEU A 1 80 ? 5.277 -16.470 7.912 1.00 96.81 80 LEU A C 1
ATOM 636 O O . LEU A 1 80 ? 5.627 -17.622 7.664 1.00 96.81 80 LEU A O 1
ATOM 640 N N . LYS A 1 81 ? 4.449 -15.816 7.088 1.00 95.81 81 LYS A N 1
ATOM 641 C CA . LYS A 1 81 ? 3.986 -16.407 5.816 1.00 95.81 81 LYS A CA 1
ATOM 642 C C . LYS A 1 81 ? 5.131 -16.597 4.822 1.00 95.81 81 LYS A C 1
ATOM 644 O O . LYS A 1 81 ? 5.106 -17.572 4.072 1.00 95.81 81 LYS A O 1
ATOM 649 N N . ILE A 1 82 ? 6.098 -15.681 4.791 1.00 94.62 82 ILE A N 1
ATOM 650 C CA . ILE A 1 82 ? 7.288 -15.785 3.934 1.00 94.62 82 ILE A CA 1
ATOM 651 C C . ILE A 1 82 ? 8.175 -16.937 4.415 1.00 94.62 82 ILE A C 1
ATOM 653 O O . ILE A 1 82 ? 8.560 -17.784 3.610 1.00 94.62 82 ILE A O 1
ATOM 657 N N . GLU A 1 83 ? 8.452 -17.016 5.716 1.00 92.31 83 GLU A N 1
ATOM 658 C CA . GLU A 1 83 ? 9.294 -18.067 6.308 1.00 92.31 83 GLU A CA 1
ATOM 659 C C . GLU A 1 83 ? 8.680 -19.461 6.151 1.00 92.31 83 GLU A C 1
ATOM 661 O O . GLU A 1 83 ? 9.372 -20.412 5.793 1.00 92.31 83 GLU A O 1
ATOM 666 N N . ASN A 1 84 ? 7.363 -19.576 6.332 1.00 93.25 84 ASN A N 1
ATOM 667 C CA . ASN A 1 84 ? 6.636 -20.834 6.152 1.00 93.25 84 ASN A CA 1
ATOM 668 C C . ASN A 1 84 ? 6.366 -21.179 4.673 1.00 93.25 84 ASN A C 1
ATOM 670 O O . ASN A 1 84 ? 5.704 -22.177 4.387 1.00 93.25 84 ASN A O 1
ATOM 674 N N . GLY A 1 85 ? 6.819 -20.352 3.724 1.00 88.69 85 GLY A N 1
ATOM 675 C CA . GLY A 1 85 ? 6.667 -20.588 2.285 1.00 88.69 85 GLY A CA 1
ATOM 676 C C . GLY A 1 85 ? 5.244 -20.415 1.738 1.00 88.69 85 GLY A C 1
ATOM 677 O O . GLY A 1 85 ? 5.009 -20.706 0.564 1.00 88.69 85 GLY A O 1
ATOM 678 N N . VAL A 1 86 ? 4.302 -19.915 2.547 1.00 93.81 86 VAL A N 1
ATOM 679 C CA . VAL A 1 86 ? 2.937 -19.569 2.109 1.00 93.81 86 VAL A CA 1
ATOM 680 C C . VAL A 1 86 ? 2.997 -18.448 1.071 1.00 93.81 86 VAL A C 1
ATOM 682 O O . VAL A 1 86 ? 2.364 -18.537 0.020 1.00 93.81 86 VAL A O 1
ATOM 685 N N . ASN A 1 87 ? 3.819 -17.429 1.335 1.00 92.88 87 ASN A N 1
ATOM 686 C CA . ASN A 1 87 ? 4.114 -16.361 0.387 1.00 92.88 87 ASN A CA 1
ATOM 687 C C . ASN A 1 87 ? 5.456 -16.649 -0.296 1.00 92.88 87 ASN A C 1
ATOM 689 O O . ASN A 1 87 ? 6.517 -16.556 0.320 1.00 92.88 87 ASN A O 1
ATOM 693 N N . SER A 1 88 ? 5.414 -17.004 -1.580 1.00 93.44 88 SER A N 1
ATOM 694 C CA . SER A 1 88 ? 6.625 -17.232 -2.377 1.00 93.44 88 SER A CA 1
ATOM 695 C C . SER A 1 88 ? 7.219 -15.904 -2.857 1.00 93.44 88 SER A C 1
ATOM 697 O O . SER A 1 88 ? 6.573 -15.185 -3.618 1.00 93.44 88 SER A O 1
ATOM 699 N N . ILE A 1 89 ? 8.460 -15.615 -2.462 1.00 92.25 89 ILE A N 1
ATOM 700 C CA . ILE A 1 89 ? 9.263 -14.485 -2.944 1.00 92.25 89 ILE A CA 1
ATOM 701 C C . ILE A 1 89 ? 10.429 -15.042 -3.763 1.00 92.25 89 ILE A C 1
ATOM 703 O O . ILE A 1 89 ? 11.354 -15.671 -3.238 1.00 92.25 89 ILE A O 1
ATOM 707 N N . ILE A 1 90 ? 10.356 -14.815 -5.074 1.00 92.25 90 ILE A N 1
ATOM 708 C CA . ILE A 1 90 ? 11.324 -15.322 -6.048 1.00 92.25 90 ILE A CA 1
ATOM 709 C C . ILE A 1 90 ? 12.692 -14.680 -5.800 1.00 92.25 90 ILE A C 1
ATOM 711 O O . ILE A 1 90 ? 12.790 -13.462 -5.678 1.00 92.25 90 ILE A O 1
ATOM 715 N N . GLY A 1 91 ? 13.733 -15.507 -5.710 1.00 88.38 91 GLY A N 1
ATOM 716 C CA . GLY A 1 91 ? 15.100 -15.089 -5.400 1.00 88.38 91 GLY A CA 1
ATOM 717 C C . GLY A 1 91 ? 15.395 -14.910 -3.906 1.00 88.38 91 GLY A C 1
ATOM 718 O O . GLY A 1 91 ? 16.545 -14.663 -3.562 1.00 88.38 91 GLY A O 1
ATOM 719 N N . VAL A 1 92 ? 14.396 -15.053 -3.021 1.00 86.81 92 VAL A N 1
ATOM 720 C CA . VAL A 1 92 ? 14.575 -14.924 -1.560 1.00 86.81 92 VAL A CA 1
ATOM 721 C C . VAL A 1 92 ? 14.308 -16.240 -0.834 1.00 86.81 92 VAL A C 1
ATOM 723 O O . VAL A 1 92 ? 15.205 -16.765 -0.182 1.00 86.81 92 VAL A O 1
ATOM 726 N N . ASN A 1 93 ? 13.094 -16.793 -0.941 1.00 88.50 93 ASN A N 1
ATOM 727 C CA . ASN A 1 93 ? 12.737 -18.082 -0.322 1.00 88.50 93 ASN A CA 1
ATOM 728 C C . ASN A 1 93 ? 12.430 -19.182 -1.351 1.00 88.50 93 ASN A C 1
ATOM 730 O O . ASN A 1 93 ? 12.247 -20.344 -0.988 1.00 88.50 93 ASN A O 1
ATOM 734 N N . LYS A 1 94 ? 12.359 -18.824 -2.638 1.00 90.56 94 LYS A N 1
ATOM 735 C CA . LYS A 1 94 ? 12.084 -19.747 -3.738 1.00 90.56 94 LYS A CA 1
ATOM 736 C C . LYS A 1 94 ? 12.916 -19.375 -4.958 1.00 90.56 94 LYS A C 1
ATOM 738 O O . LYS A 1 94 ? 12.984 -18.203 -5.313 1.00 90.56 94 LYS A O 1
ATOM 743 N N . TYR A 1 95 ? 13.486 -20.375 -5.630 1.00 89.88 95 TYR A N 1
ATOM 744 C CA . TYR A 1 95 ? 14.358 -20.194 -6.801 1.00 89.88 95 TYR A CA 1
ATOM 745 C C . TYR A 1 95 ? 15.544 -19.253 -6.526 1.00 89.88 95 TYR A C 1
ATOM 747 O O . TYR A 1 95 ? 15.795 -18.316 -7.281 1.00 89.88 95 TYR A O 1
ATOM 755 N N . CYS A 1 96 ? 16.238 -19.476 -5.410 1.00 86.94 96 CYS A N 1
ATOM 756 C CA . CYS A 1 96 ? 17.424 -18.709 -5.043 1.00 86.94 96 CYS A CA 1
ATOM 757 C C . CYS A 1 96 ? 18.610 -19.113 -5.928 1.00 86.94 96 CYS A C 1
ATOM 759 O O . CYS A 1 96 ? 18.747 -20.284 -6.285 1.00 86.94 96 CYS A O 1
ATOM 761 N N . ILE A 1 97 ? 19.445 -18.136 -6.275 1.00 87.81 97 ILE A N 1
ATOM 762 C CA . ILE A 1 97 ? 20.701 -18.338 -6.998 1.00 87.81 97 ILE A CA 1
ATOM 763 C C . ILE A 1 97 ? 21.865 -18.037 -6.054 1.00 87.81 97 ILE A C 1
ATOM 765 O O . ILE A 1 97 ? 21.779 -17.109 -5.254 1.00 87.81 97 ILE A O 1
ATOM 769 N N . ASP A 1 98 ? 22.942 -18.812 -6.157 1.00 81.44 98 ASP A N 1
ATOM 770 C CA . ASP A 1 98 ? 24.124 -18.662 -5.296 1.00 81.44 98 ASP A CA 1
ATOM 771 C C . ASP A 1 98 ? 25.092 -17.566 -5.789 1.00 81.44 98 ASP A C 1
ATOM 773 O O . ASP A 1 98 ? 26.093 -17.268 -5.141 1.00 81.44 98 ASP A O 1
ATOM 777 N N . GLU A 1 99 ? 24.823 -16.964 -6.951 1.00 82.06 99 GLU A N 1
ATOM 778 C CA . GLU A 1 99 ? 25.667 -15.920 -7.531 1.00 82.06 99 GLU A CA 1
ATOM 779 C C . GLU A 1 99 ? 25.434 -14.559 -6.858 1.00 82.06 99 GLU A C 1
ATOM 781 O O . GLU A 1 99 ? 24.318 -14.035 -6.826 1.00 82.06 99 GLU A O 1
ATOM 786 N N . GLU A 1 100 ? 26.513 -13.939 -6.370 1.00 69.19 100 GLU A N 1
ATOM 787 C CA . GLU A 1 100 ? 26.467 -12.570 -5.856 1.00 69.19 100 GLU A CA 1
ATOM 788 C C . GLU A 1 100 ? 26.208 -11.569 -6.990 1.00 69.19 100 GLU A C 1
ATOM 790 O O . GLU A 1 100 ? 27.068 -11.286 -7.831 1.00 69.19 100 GLU A O 1
ATOM 795 N N . CYS A 1 101 ? 25.017 -10.972 -6.983 1.00 68.69 101 CYS A N 1
ATOM 796 C CA . CYS A 1 101 ? 24.685 -9.879 -7.883 1.00 68.69 101 CYS A CA 1
ATOM 797 C C . CYS A 1 101 ? 25.422 -8.603 -7.445 1.00 68.69 101 CYS A C 1
ATOM 799 O O . CYS A 1 101 ? 25.078 -7.980 -6.439 1.00 68.69 101 CYS A O 1
ATOM 801 N N . LYS A 1 102 ? 26.432 -8.179 -8.214 1.00 76.25 102 LYS A N 1
ATOM 802 C CA . LYS A 1 102 ? 27.112 -6.893 -7.996 1.00 76.25 102 LYS A CA 1
ATOM 803 C C . LYS A 1 102 ? 26.185 -5.750 -8.399 1.00 76.25 102 LYS A C 1
ATOM 805 O O . LYS A 1 102 ? 26.017 -5.476 -9.584 1.00 76.25 102 LYS A O 1
ATOM 810 N N . VAL A 1 103 ? 25.593 -5.084 -7.414 1.00 79.25 103 VAL A N 1
ATOM 811 C CA . VAL A 1 103 ? 24.758 -3.896 -7.622 1.00 79.25 103 VAL A CA 1
ATOM 812 C C . VAL A 1 103 ? 25.563 -2.655 -7.262 1.00 79.25 103 VAL A C 1
ATOM 814 O O . VAL A 1 103 ? 26.161 -2.592 -6.190 1.00 79.25 103 VAL A O 1
ATOM 817 N N . ASP A 1 104 ? 25.571 -1.660 -8.148 1.00 81.31 104 ASP A N 1
ATOM 818 C CA . ASP A 1 104 ? 26.172 -0.367 -7.838 1.00 81.31 104 ASP A CA 1
ATOM 819 C C . ASP A 1 104 ? 25.279 0.390 -6.845 1.00 81.31 104 ASP A C 1
ATOM 821 O O . ASP A 1 104 ? 24.116 0.710 -7.116 1.00 81.31 104 ASP A O 1
ATOM 825 N N . THR A 1 105 ? 25.806 0.626 -5.649 1.00 81.44 105 THR A N 1
ATOM 826 C CA . THR A 1 105 ? 25.090 1.296 -4.565 1.00 81.44 105 THR A CA 1
ATOM 827 C C . THR A 1 105 ? 25.376 2.785 -4.594 1.00 81.44 105 THR A C 1
ATOM 829 O O . THR A 1 105 ? 26.522 3.204 -4.751 1.00 81.44 105 THR A O 1
ATOM 832 N N . PHE A 1 106 ? 24.349 3.600 -4.359 1.00 83.06 106 PHE A N 1
ATOM 833 C CA . PHE A 1 106 ? 24.550 5.034 -4.194 1.00 83.06 106 PHE A CA 1
ATOM 834 C C . PHE A 1 106 ? 25.430 5.310 -2.964 1.00 83.06 106 PHE A C 1
ATOM 836 O O . PHE A 1 106 ? 25.105 4.872 -1.861 1.00 83.06 106 PHE A O 1
ATOM 843 N N . LYS A 1 107 ? 26.540 6.028 -3.158 1.00 79.62 107 LYS A N 1
ATOM 844 C CA . LYS A 1 107 ? 27.423 6.482 -2.078 1.00 79.62 107 LYS A CA 1
ATOM 845 C C . LYS A 1 107 ? 27.044 7.909 -1.704 1.00 79.62 107 LYS A C 1
ATOM 847 O O . LYS A 1 107 ? 27.084 8.792 -2.552 1.00 79.62 107 LYS A O 1
ATOM 852 N N . HIS A 1 108 ? 26.671 8.112 -0.448 1.00 72.50 108 HIS A N 1
ATOM 853 C CA . HIS A 1 108 ? 26.311 9.421 0.084 1.00 72.50 108 HIS A CA 1
ATOM 854 C C . HIS A 1 108 ? 27.571 10.143 0.592 1.00 72.50 108 HIS A C 1
ATOM 856 O O . HIS A 1 108 ? 28.272 9.602 1.449 1.00 72.50 108 HIS A O 1
ATOM 862 N N . ASP A 1 109 ? 27.872 11.330 0.057 1.00 75.19 109 ASP A N 1
ATOM 863 C CA . ASP A 1 109 ? 28.951 12.201 0.544 1.00 75.19 109 ASP A CA 1
ATOM 864 C C . ASP A 1 109 ? 28.374 13.285 1.466 1.00 75.19 109 ASP A C 1
ATOM 866 O O . ASP A 1 109 ? 27.831 14.294 1.021 1.00 75.19 109 ASP A O 1
ATOM 870 N N . ILE A 1 110 ? 28.494 13.057 2.774 1.00 70.50 110 ILE A N 1
ATOM 871 C CA . ILE A 1 110 ? 27.961 13.935 3.828 1.00 70.50 110 ILE A CA 1
ATOM 872 C C . ILE A 1 110 ? 28.706 15.288 3.854 1.00 70.50 110 ILE A C 1
ATOM 874 O O . ILE A 1 110 ? 28.146 16.314 4.237 1.00 70.50 110 ILE A O 1
ATOM 878 N N . GLY A 1 111 ? 29.972 15.323 3.418 1.00 73.38 111 GLY A N 1
ATOM 879 C CA . GLY A 1 111 ? 30.827 16.501 3.567 1.00 73.38 111 GLY A CA 1
ATOM 880 C C . GLY A 1 111 ? 30.547 17.617 2.559 1.00 73.38 111 GLY A C 1
ATOM 881 O O . GLY A 1 111 ? 30.908 18.770 2.806 1.00 73.38 111 GLY A O 1
ATOM 882 N N . GLU A 1 112 ? 29.954 17.318 1.403 1.00 68.25 112 GLU A N 1
ATOM 883 C CA . GLU A 1 112 ? 29.562 18.347 0.427 1.00 68.25 112 GLU A CA 1
ATOM 884 C C . GLU A 1 112 ? 28.291 19.088 0.854 1.00 68.25 112 GLU A C 1
ATOM 886 O O . GLU A 1 112 ? 28.246 20.317 0.774 1.00 68.25 112 GLU A O 1
ATOM 891 N N . GLU A 1 113 ? 27.298 18.377 1.390 1.00 66.38 113 GLU A N 1
ATOM 892 C CA . GLU A 1 113 ? 26.037 18.975 1.843 1.00 66.38 113 GLU A CA 1
ATOM 893 C C . GLU A 1 113 ? 26.241 19.919 3.035 1.00 66.38 113 GLU A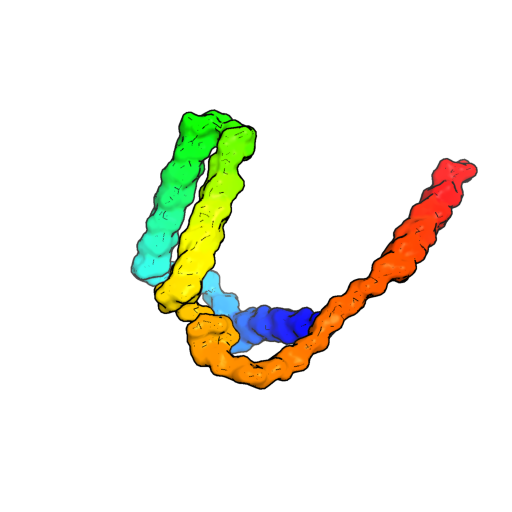 C 1
ATOM 895 O O . GLU A 1 113 ? 25.707 21.030 3.031 1.00 66.38 113 GLU A O 1
ATOM 900 N N . GLU A 1 114 ? 27.077 19.545 4.012 1.00 70.50 114 GLU A N 1
ATOM 901 C CA . GLU A 1 114 ? 27.436 20.427 5.132 1.00 70.50 114 GLU A CA 1
ATOM 902 C C . GLU A 1 114 ? 28.131 21.708 4.644 1.00 70.50 114 GLU A C 1
ATOM 904 O O . GLU A 1 114 ? 27.824 22.804 5.117 1.00 70.50 114 GLU A O 1
ATOM 909 N N . ARG A 1 115 ? 29.023 21.603 3.649 1.00 69.44 115 ARG A N 1
ATOM 910 C CA . ARG A 1 115 ? 29.713 22.762 3.056 1.00 69.44 115 ARG A CA 1
ATOM 911 C C . ARG A 1 115 ? 28.757 23.675 2.289 1.00 69.44 115 ARG A C 1
ATOM 913 O O . ARG A 1 115 ? 28.865 24.896 2.416 1.00 69.44 115 ARG A O 1
ATOM 920 N N . ILE A 1 116 ? 27.808 23.107 1.545 1.00 73.12 116 ILE A N 1
ATOM 921 C CA . ILE A 1 116 ? 26.771 23.864 0.829 1.00 73.12 116 ILE A CA 1
ATOM 922 C C . ILE A 1 116 ? 25.825 24.548 1.827 1.00 73.12 116 ILE A C 1
ATOM 924 O O . ILE A 1 116 ? 25.560 25.743 1.697 1.00 73.12 116 ILE A O 1
ATOM 928 N N . MET A 1 117 ? 25.366 23.836 2.860 1.00 70.06 117 MET A N 1
ATOM 929 C CA . MET A 1 117 ? 24.450 24.375 3.868 1.00 70.06 117 MET A CA 1
ATOM 930 C C . MET A 1 117 ? 25.101 25.492 4.697 1.00 70.06 117 MET A C 1
ATOM 932 O O . MET A 1 117 ? 24.503 26.555 4.871 1.00 70.06 117 MET A O 1
ATOM 936 N N . VAL A 1 118 ? 26.346 25.305 5.151 1.00 76.56 118 VAL A N 1
ATOM 937 C CA . VAL A 1 118 ? 27.110 26.345 5.865 1.00 76.56 118 VAL A CA 1
ATOM 938 C C . VAL A 1 118 ? 27.382 27.549 4.958 1.00 76.56 118 VAL A C 1
ATOM 940 O O . VAL A 1 118 ? 27.261 28.690 5.406 1.00 76.56 118 VAL A O 1
ATOM 943 N N . GLY A 1 119 ? 27.691 27.322 3.678 1.00 75.94 119 GLY A N 1
ATOM 944 C CA . GLY A 1 119 ? 27.850 28.388 2.686 1.00 75.94 119 GLY A CA 1
ATOM 945 C C . GLY A 1 119 ? 26.580 29.223 2.497 1.00 75.94 119 GLY A C 1
ATOM 946 O O . GLY A 1 119 ? 26.647 30.452 2.521 1.00 75.94 119 GLY A O 1
ATOM 947 N N . LEU A 1 120 ? 25.416 28.574 2.386 1.00 76.44 120 LEU A N 1
ATOM 948 C CA . LEU A 1 120 ? 24.111 29.237 2.259 1.00 76.44 120 LEU A CA 1
ATOM 949 C C . LEU A 1 120 ? 23.733 30.034 3.518 1.00 76.44 120 LEU A C 1
ATOM 951 O O . LEU A 1 120 ? 23.254 31.162 3.409 1.00 76.44 120 LEU A O 1
ATOM 955 N N . ILE A 1 121 ? 23.988 29.490 4.713 1.00 80.69 121 ILE A N 1
ATOM 956 C CA . ILE A 1 121 ? 23.745 30.188 5.989 1.00 80.69 121 ILE A CA 1
ATOM 957 C C . ILE A 1 121 ? 24.647 31.423 6.119 1.00 80.69 121 ILE A C 1
ATOM 959 O O . ILE A 1 121 ? 24.183 32.480 6.551 1.00 80.69 121 ILE A O 1
ATOM 963 N N . ASN A 1 122 ? 25.919 31.310 5.731 1.00 72.62 122 ASN A N 1
ATOM 964 C CA . ASN A 1 122 ? 26.867 32.422 5.796 1.00 72.62 122 ASN A CA 1
ATOM 965 C C . ASN A 1 122 ? 26.545 33.523 4.776 1.00 72.62 122 ASN A C 1
ATOM 967 O O . ASN A 1 122 ? 26.631 34.696 5.130 1.00 72.62 122 ASN A O 1
ATOM 971 N N . ASN A 1 123 ? 26.115 33.170 3.559 1.00 71.75 123 ASN A N 1
ATOM 972 C CA . ASN A 1 123 ? 25.683 34.158 2.564 1.00 71.75 123 ASN A CA 1
ATOM 973 C C . ASN A 1 123 ? 24.393 34.879 2.985 1.00 71.75 123 ASN A C 1
ATOM 975 O O . ASN A 1 123 ? 24.333 36.104 2.915 1.00 71.75 123 ASN A O 1
ATOM 979 N N . ASN A 1 124 ? 23.393 34.159 3.505 1.00 64.75 124 ASN A N 1
ATOM 980 C CA . ASN A 1 124 ? 22.122 34.768 3.923 1.00 64.75 124 ASN A CA 1
ATOM 981 C C . ASN A 1 124 ? 22.231 35.595 5.217 1.00 64.75 124 ASN A C 1
ATOM 983 O O . ASN A 1 124 ? 21.379 36.442 5.478 1.00 64.75 124 ASN A O 1
ATOM 987 N N . ARG A 1 125 ? 23.271 35.391 6.041 1.00 56.59 125 ARG A N 1
ATOM 988 C CA . ARG A 1 125 ? 23.530 36.242 7.218 1.00 56.59 125 ARG A CA 1
ATOM 989 C C . ARG A 1 125 ? 24.061 37.632 6.862 1.00 56.59 125 ARG A C 1
ATOM 991 O O . ARG A 1 125 ? 23.928 38.532 7.687 1.00 56.59 125 ARG A O 1
ATOM 998 N N . ILE A 1 126 ? 24.651 37.814 5.679 1.00 53.25 126 ILE A N 1
ATOM 999 C CA . ILE A 1 126 ? 25.230 39.100 5.255 1.00 53.25 126 ILE A CA 1
ATOM 1000 C C . ILE A 1 126 ? 24.138 40.073 4.773 1.00 53.25 126 ILE A C 1
ATOM 1002 O O . ILE A 1 126 ? 24.291 41.278 4.948 1.00 53.25 126 ILE A O 1
ATOM 1006 N N . GLU A 1 127 ? 22.998 39.580 4.275 1.00 52.25 127 GLU A N 1
ATOM 1007 C CA . GLU A 1 127 ? 21.880 40.435 3.831 1.00 52.25 127 GLU A CA 1
ATOM 1008 C C . GLU A 1 127 ? 20.976 40.955 4.966 1.00 52.25 127 GLU A C 1
ATOM 1010 O O . GLU A 1 127 ? 20.164 41.841 4.727 1.00 52.25 127 GLU A O 1
ATOM 1015 N N . LEU A 1 128 ? 21.115 40.467 6.208 1.00 48.09 128 LEU A N 1
ATOM 1016 C CA . LEU A 1 128 ? 20.264 40.882 7.340 1.00 48.09 128 LEU A CA 1
ATOM 1017 C C . LEU A 1 128 ? 20.893 41.966 8.244 1.00 48.09 128 LEU A C 1
ATOM 1019 O O . LEU A 1 128 ? 20.375 42.234 9.327 1.00 48.09 128 LEU A O 1
ATOM 1023 N N . PHE A 1 129 ? 22.018 42.564 7.835 1.00 47.97 129 PHE A N 1
ATOM 1024 C CA . PHE A 1 129 ? 22.748 43.586 8.608 1.00 47.97 129 PHE A CA 1
ATOM 1025 C C . PHE A 1 129 ? 23.054 44.888 7.837 1.00 47.97 129 PHE A C 1
ATOM 1027 O O . PHE A 1 129 ? 23.883 45.683 8.287 1.00 47.97 129 PHE A O 1
ATOM 1034 N N . LEU A 1 130 ? 22.360 45.139 6.724 1.00 40.78 130 LEU A N 1
ATOM 1035 C CA . LEU A 1 130 ? 22.267 46.452 6.064 1.00 40.78 130 LEU A CA 1
ATOM 1036 C C . LEU A 1 130 ? 20.817 46.941 6.100 1.00 40.78 130 LEU A C 1
ATOM 1038 O O . LEU A 1 130 ? 20.633 48.169 6.248 1.00 40.78 130 LEU A O 1
#